Protein AF-A0A7X5VQ53-F1 (afdb_monomer_lite)

pLDDT: mean 95.35, std 4.83, range [64.12, 98.81]

Sequence (160 aa):
MSRVIPLGRERFADVVEVLSDAFRDYPVMRYILADAGDDYETRLAALVGYFTESRFARRYPVLGIEGQGRLVAAANINPPRSVPAPPELKTCYETFGETIGPQAITRFRAFADACEPLEPDEPHYYLGMIGVARGAQGKGHARVLLDALHEMSDRDEEST

Structure (mmCIF, N/CA/C/O backbone):
data_AF-A0A7X5VQ53-F1
#
_entry.id   AF-A0A7X5VQ53-F1
#
loop_
_atom_site.group_PDB
_atom_site.id
_atom_site.type_symbol
_atom_site.label_atom_id
_atom_site.label_alt_id
_atom_site.label_comp_id
_atom_site.label_asym_id
_atom_site.label_entity_id
_atom_site.label_seq_id
_atom_site.pdbx_PDB_ins_code
_atom_site.Cartn_x
_atom_site.Cartn_y
_atom_site.Cartn_z
_atom_site.occupancy
_atom_site.B_iso_or_equiv
_atom_site.auth_seq_id
_atom_site.auth_comp_id
_atom_site.auth_asym_id
_atom_site.auth_atom_id
_atom_site.pdbx_PDB_model_num
ATOM 1 N N . MET A 1 1 ? -23.542 -9.964 -5.290 1.00 64.12 1 MET A N 1
ATOM 2 C CA . MET A 1 1 ? -22.152 -10.461 -5.218 1.00 64.12 1 MET A CA 1
ATOM 3 C C . MET A 1 1 ? -21.217 -9.279 -5.367 1.00 64.12 1 MET A C 1
ATOM 5 O O . MET A 1 1 ? -21.498 -8.415 -6.188 1.00 64.12 1 MET A O 1
ATOM 9 N N . SER A 1 2 ? -20.167 -9.214 -4.552 1.00 81.88 2 SER A N 1
ATOM 10 C CA . SER A 1 2 ? -19.115 -8.201 -4.679 1.00 81.88 2 SER A CA 1
ATOM 11 C C . SER A 1 2 ? -18.342 -8.444 -5.973 1.00 81.88 2 SER A C 1
ATOM 13 O O . SER A 1 2 ? -17.935 -9.576 -6.216 1.00 81.88 2 SER A O 1
ATOM 15 N N . ARG A 1 3 ? -18.170 -7.419 -6.808 1.00 90.38 3 ARG A N 1
ATOM 16 C CA . ARG A 1 3 ? -17.435 -7.516 -8.077 1.00 90.38 3 ARG A CA 1
ATOM 17 C C . ARG A 1 3 ? -16.055 -6.888 -7.914 1.00 90.38 3 ARG A C 1
ATOM 19 O O . ARG A 1 3 ? -15.967 -5.770 -7.413 1.00 90.38 3 ARG A O 1
ATOM 26 N N . VAL A 1 4 ? -15.017 -7.594 -8.362 1.00 97.19 4 VAL A N 1
ATOM 27 C CA . VAL A 1 4 ? -13.662 -7.040 -8.470 1.00 97.19 4 VAL A CA 1
ATOM 28 C C . VAL A 1 4 ? -13.574 -6.164 -9.712 1.00 97.19 4 VAL A C 1
ATOM 30 O O . VAL A 1 4 ? -14.056 -6.542 -10.784 1.00 97.19 4 VAL A O 1
ATOM 33 N N . ILE A 1 5 ? -12.965 -4.995 -9.559 1.00 97.56 5 ILE A N 1
ATOM 34 C CA . ILE A 1 5 ? -12.677 -4.069 -10.650 1.00 97.56 5 ILE A CA 1
ATOM 35 C C . ILE A 1 5 ? -11.182 -3.726 -10.659 1.00 97.56 5 ILE A C 1
ATOM 37 O O . ILE A 1 5 ? -10.608 -3.520 -9.587 1.00 97.56 5 ILE A O 1
ATOM 41 N N . PRO A 1 6 ? -10.531 -3.660 -11.834 1.00 97.81 6 PRO A N 1
ATOM 42 C CA . PRO A 1 6 ? -9.231 -3.016 -11.937 1.00 97.81 6 PRO A CA 1
ATOM 43 C C . PRO A 1 6 ? -9.405 -1.511 -11.706 1.00 97.81 6 PRO A C 1
ATOM 45 O O . PRO A 1 6 ? -10.384 -0.916 -12.161 1.00 97.81 6 PRO A O 1
ATOM 48 N N . LEU A 1 7 ? -8.464 -0.902 -10.994 1.00 98.38 7 LEU A N 1
ATOM 49 C CA . LEU A 1 7 ? -8.461 0.526 -10.697 1.00 98.38 7 LEU A CA 1
ATOM 50 C C . LEU A 1 7 ? -7.351 1.218 -11.490 1.00 98.38 7 LEU A C 1
ATOM 52 O O . LEU A 1 7 ? -6.232 0.711 -11.570 1.00 98.38 7 LEU A O 1
ATOM 56 N N . GLY A 1 8 ? -7.661 2.379 -12.065 1.00 97.25 8 GLY A N 1
ATOM 57 C CA . GLY A 1 8 ? -6.671 3.286 -12.632 1.00 97.25 8 GLY A CA 1
ATOM 58 C C . GLY A 1 8 ? -6.235 4.359 -11.634 1.00 97.25 8 GLY A C 1
ATOM 59 O O . GLY A 1 8 ? -6.758 4.469 -10.520 1.00 97.25 8 GLY A O 1
ATOM 60 N N . ARG A 1 9 ? -5.262 5.181 -12.045 1.00 96.88 9 ARG A N 1
ATOM 61 C CA . ARG A 1 9 ? -4.674 6.242 -11.206 1.00 96.88 9 ARG A CA 1
ATOM 62 C C . ARG A 1 9 ? -5.701 7.293 -10.771 1.00 96.88 9 ARG A C 1
ATOM 64 O O . ARG A 1 9 ? -5.539 7.904 -9.721 1.00 96.88 9 ARG A O 1
ATOM 71 N N . GLU A 1 10 ? -6.784 7.477 -11.522 1.00 97.69 10 GLU A N 1
ATOM 72 C CA . GLU A 1 10 ? -7.913 8.341 -11.156 1.00 97.69 10 GLU A CA 1
ATOM 73 C C . GLU A 1 10 ? -8.597 7.930 -9.842 1.00 97.69 10 GLU A C 1
ATOM 75 O O . GLU A 1 10 ? -9.252 8.751 -9.208 1.00 97.69 10 GLU A O 1
ATOM 80 N N . ARG A 1 11 ? -8.412 6.677 -9.406 1.00 98.06 11 ARG A N 1
ATOM 81 C CA . ARG A 1 11 ? -8.940 6.135 -8.146 1.00 98.06 11 ARG A CA 1
ATOM 82 C C . ARG A 1 11 ? -7.943 6.213 -6.988 1.00 98.06 11 ARG A C 1
ATOM 84 O O . ARG A 1 11 ? -8.192 5.629 -5.938 1.00 98.06 11 ARG A O 1
ATOM 91 N N . PHE A 1 12 ? -6.822 6.922 -7.153 1.00 98.38 12 PHE A N 1
ATOM 92 C CA . PHE A 1 12 ? -5.753 7.008 -6.153 1.00 98.38 12 PHE A CA 1
ATOM 93 C C . PHE A 1 12 ? -6.252 7.404 -4.760 1.00 98.38 12 PHE A C 1
ATOM 95 O O . PHE A 1 12 ? -5.946 6.713 -3.790 1.00 98.38 12 PHE A O 1
ATOM 102 N N . ALA A 1 13 ? -7.048 8.473 -4.661 1.00 98.50 13 ALA A N 1
ATOM 103 C CA . ALA A 1 13 ? -7.548 8.958 -3.376 1.00 98.50 13 ALA A CA 1
ATOM 104 C C . ALA A 1 13 ? -8.401 7.898 -2.657 1.00 98.50 13 ALA A C 1
ATOM 106 O O . ALA A 1 13 ? -8.166 7.623 -1.482 1.00 98.50 13 ALA A O 1
ATOM 107 N N . ASP A 1 14 ? -9.307 7.238 -3.383 1.00 98.38 14 ASP A N 1
ATOM 108 C CA . ASP A 1 14 ? -10.171 6.188 -2.835 1.00 98.38 14 ASP A CA 1
ATOM 109 C C . ASP A 1 14 ? -9.358 4.992 -2.315 1.00 98.38 14 ASP A C 1
ATOM 111 O O . ASP A 1 14 ? -9.660 4.431 -1.261 1.00 98.38 14 ASP A O 1
ATOM 115 N N . VAL A 1 15 ? -8.315 4.586 -3.052 1.00 98.75 15 VAL A N 1
ATOM 116 C CA . VAL A 1 15 ? -7.433 3.478 -2.650 1.00 98.75 15 VAL A CA 1
ATOM 117 C C . VAL A 1 15 ? -6.674 3.835 -1.378 1.00 98.75 15 VAL A C 1
ATOM 119 O O . VAL A 1 15 ? -6.629 3.025 -0.450 1.00 98.75 15 VAL A O 1
ATOM 122 N N . VAL A 1 16 ? -6.112 5.046 -1.311 1.00 98.69 16 VAL A N 1
ATOM 123 C CA . VAL A 1 16 ? -5.388 5.521 -0.127 1.00 98.69 16 VAL A CA 1
ATOM 124 C C . VAL A 1 16 ? -6.311 5.601 1.081 1.00 98.69 16 VAL A C 1
ATOM 126 O O . VAL A 1 16 ? -5.914 5.152 2.154 1.00 98.69 16 VAL A O 1
ATOM 129 N N . GLU A 1 17 ? -7.538 6.096 0.923 1.00 98.50 17 GLU A N 1
ATOM 130 C CA . GLU A 1 17 ? -8.529 6.153 2.002 1.00 98.50 17 GLU A CA 1
ATOM 131 C C . GLU A 1 17 ? -8.839 4.754 2.554 1.00 98.50 17 GLU A C 1
ATOM 133 O O . GLU A 1 17 ? -8.689 4.505 3.753 1.00 98.50 17 GLU A O 1
ATOM 138 N N . VAL A 1 18 ? -9.211 3.813 1.678 1.00 98.62 18 VAL A N 1
ATOM 139 C CA . VAL A 1 18 ? -9.588 2.448 2.077 1.00 98.62 18 VAL A CA 1
ATOM 140 C C . VAL A 1 18 ? -8.425 1.713 2.735 1.00 98.62 18 VAL A C 1
ATOM 142 O O . VAL A 1 18 ? -8.608 1.070 3.772 1.00 98.62 18 VAL A O 1
ATOM 145 N N . LEU A 1 19 ? -7.233 1.783 2.140 1.00 98.81 19 LEU A N 1
ATOM 146 C CA . LEU A 1 19 ? -6.060 1.104 2.678 1.00 98.81 19 LEU A CA 1
ATOM 147 C C . LEU A 1 19 ? -5.570 1.764 3.970 1.00 98.81 19 LEU A C 1
ATOM 149 O O . LEU A 1 19 ? -5.171 1.042 4.877 1.00 98.81 19 LEU A O 1
ATOM 153 N N . SER A 1 20 ? -5.659 3.087 4.117 1.00 98.56 20 SER A N 1
ATOM 154 C CA . SER A 1 20 ? -5.298 3.752 5.377 1.00 98.56 20 SER A CA 1
ATOM 155 C C . SER A 1 20 ? -6.245 3.357 6.511 1.00 98.56 20 SER A C 1
ATOM 157 O O . SER A 1 20 ? -5.773 3.002 7.588 1.00 98.56 20 SER A O 1
ATOM 159 N N . ASP A 1 21 ? -7.564 3.311 6.278 1.00 98.44 21 ASP A N 1
ATOM 160 C CA . ASP A 1 21 ? -8.519 2.845 7.299 1.00 98.44 21 ASP A CA 1
ATOM 161 C C . ASP A 1 21 ? -8.295 1.367 7.664 1.00 98.44 21 ASP A C 1
ATOM 163 O O . ASP A 1 21 ? -8.331 1.000 8.840 1.00 98.44 21 ASP A O 1
ATOM 167 N N . ALA A 1 22 ? -7.995 0.517 6.676 1.00 98.38 22 ALA A N 1
ATOM 168 C CA . ALA A 1 22 ? -7.725 -0.902 6.902 1.00 98.38 22 ALA A CA 1
ATOM 169 C C . ALA A 1 22 ? -6.404 -1.160 7.654 1.00 98.38 22 ALA A C 1
ATOM 171 O O . ALA A 1 22 ? -6.340 -2.070 8.480 1.00 98.38 22 ALA A O 1
ATOM 172 N N . PHE A 1 23 ? -5.358 -0.374 7.380 1.00 98.31 23 PHE A N 1
ATOM 173 C CA . PHE A 1 23 ? -4.015 -0.550 7.950 1.00 98.31 23 PHE A CA 1
ATOM 174 C C . PHE A 1 23 ? -3.745 0.305 9.191 1.00 98.31 23 PHE A C 1
ATOM 176 O O . PHE A 1 23 ? -2.658 0.212 9.764 1.00 98.31 23 PHE A O 1
ATOM 183 N N . ARG A 1 24 ? -4.720 1.098 9.642 1.00 97.56 24 ARG A N 1
ATOM 184 C CA . ARG A 1 24 ? -4.583 2.027 10.770 1.00 97.56 24 ARG A CA 1
ATOM 185 C C . ARG A 1 24 ? -4.020 1.414 12.047 1.00 97.56 24 ARG A C 1
ATOM 187 O O . ARG A 1 24 ? -3.238 2.052 12.742 1.00 97.56 24 ARG A O 1
ATOM 194 N N . ASP A 1 25 ? -4.398 0.177 12.342 1.00 96.75 25 ASP A N 1
ATOM 195 C CA . ASP A 1 25 ? -3.934 -0.543 13.532 1.00 96.75 25 ASP A CA 1
ATOM 196 C C . ASP A 1 25 ? -2.953 -1.676 13.180 1.00 96.75 25 ASP A C 1
ATOM 198 O O . ASP A 1 25 ? -2.594 -2.480 14.040 1.00 96.75 25 ASP A O 1
ATOM 202 N N . TYR A 1 26 ? -2.497 -1.757 11.921 1.00 97.50 26 TYR A N 1
ATOM 203 C CA . TYR A 1 26 ? -1.585 -2.811 11.480 1.00 97.50 26 TYR A CA 1
ATOM 204 C C . TYR A 1 26 ? -0.227 -2.668 12.187 1.00 97.50 26 TYR A C 1
ATOM 206 O O . TYR A 1 26 ? 0.400 -1.606 12.079 1.00 97.50 26 TYR A O 1
ATOM 214 N N . PRO A 1 27 ? 0.277 -3.712 12.879 1.00 97.62 27 PRO A N 1
ATOM 215 C CA . PRO A 1 27 ? 1.466 -3.598 13.724 1.00 97.62 27 PRO A CA 1
ATOM 216 C C . PRO A 1 27 ? 2.702 -3.038 13.017 1.00 97.62 27 PRO A C 1
ATOM 218 O O . PRO A 1 27 ? 3.422 -2.237 13.607 1.00 97.62 27 PRO A O 1
ATOM 221 N N . VAL A 1 28 ? 2.923 -3.385 11.744 1.00 97.19 28 VAL A N 1
ATOM 222 C CA . VAL A 1 28 ? 4.060 -2.857 10.971 1.00 97.19 28 VAL A CA 1
ATOM 223 C C . VAL A 1 28 ? 3.923 -1.349 10.743 1.00 97.19 28 VAL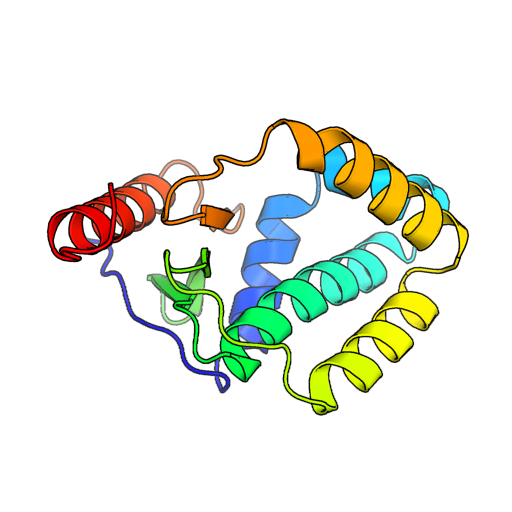 A C 1
ATOM 225 O O . VAL A 1 28 ? 4.896 -0.622 10.924 1.00 97.19 28 VAL A O 1
ATOM 228 N N . MET A 1 29 ? 2.721 -0.840 10.440 1.00 97.81 29 MET A N 1
ATOM 229 C CA . MET A 1 29 ? 2.512 0.608 10.289 1.00 97.81 29 MET A CA 1
ATOM 230 C C . MET A 1 29 ? 2.672 1.338 11.622 1.00 97.81 29 MET A C 1
ATOM 232 O O . MET A 1 29 ? 3.262 2.415 11.667 1.00 97.81 29 MET A O 1
ATOM 236 N N . ARG A 1 30 ? 2.183 0.746 12.720 1.00 98.00 30 ARG A N 1
ATOM 237 C CA . ARG A 1 30 ? 2.370 1.281 14.080 1.00 98.00 30 ARG A CA 1
ATOM 238 C C . ARG A 1 30 ? 3.842 1.312 14.490 1.00 98.00 30 ARG A C 1
ATOM 240 O O . ARG A 1 30 ? 4.255 2.249 15.162 1.00 98.00 30 ARG A O 1
ATOM 247 N N . TYR A 1 31 ? 4.626 0.322 14.068 1.00 98.12 31 TYR A N 1
ATOM 248 C CA . TYR A 1 31 ? 6.068 0.283 14.288 1.00 98.12 31 TYR A CA 1
ATOM 249 C C . TYR A 1 31 ? 6.802 1.353 13.472 1.00 98.12 31 TYR A C 1
ATOM 251 O O . TYR A 1 31 ? 7.563 2.135 14.040 1.00 98.12 31 TYR A O 1
ATOM 259 N N . ILE A 1 32 ? 6.563 1.420 12.157 1.00 98.25 32 ILE A N 1
ATOM 260 C CA . ILE A 1 32 ? 7.249 2.366 11.264 1.00 98.25 32 ILE A CA 1
ATOM 261 C C . ILE A 1 32 ? 6.979 3.808 11.705 1.00 98.25 32 ILE A C 1
ATOM 263 O O . ILE A 1 32 ? 7.914 4.595 11.848 1.00 98.25 32 ILE A O 1
ATOM 267 N N . LEU A 1 33 ? 5.716 4.130 11.988 1.00 98.25 33 LEU A N 1
ATOM 268 C CA . LEU A 1 33 ? 5.241 5.478 12.309 1.00 98.25 33 LEU A CA 1
ATOM 269 C C . LEU A 1 33 ? 5.106 5.722 13.822 1.00 98.25 33 LEU A C 1
ATOM 271 O O . LEU A 1 33 ? 4.270 6.517 14.252 1.00 98.25 33 LEU A O 1
ATOM 275 N N . ALA A 1 34 ? 5.898 5.030 14.645 1.00 97.38 34 ALA A N 1
ATOM 276 C CA . ALA A 1 34 ? 5.788 5.093 16.105 1.00 97.38 34 ALA A CA 1
ATOM 277 C C . ALA A 1 34 ? 5.954 6.514 16.684 1.00 97.38 34 ALA A C 1
ATOM 279 O O . ALA A 1 34 ? 5.387 6.821 17.730 1.00 97.38 34 ALA A O 1
ATOM 280 N N . ASP A 1 35 ? 6.709 7.385 16.008 1.00 95.25 35 ASP A N 1
ATOM 281 C CA . ASP A 1 35 ? 6.961 8.779 16.394 1.00 95.25 35 ASP A CA 1
ATOM 282 C C . ASP A 1 35 ? 5.985 9.788 15.765 1.00 95.25 35 ASP A C 1
ATOM 284 O O . ASP A 1 35 ? 6.173 10.993 15.910 1.00 95.25 35 ASP A O 1
ATOM 288 N N . ALA A 1 36 ? 4.945 9.325 15.065 1.00 96.25 36 ALA A N 1
ATOM 289 C CA . ALA A 1 36 ? 4.041 10.216 14.344 1.00 96.25 36 ALA A CA 1
ATOM 290 C C . ALA A 1 36 ? 3.124 11.053 15.253 1.00 96.25 36 ALA A C 1
ATOM 292 O O . ALA A 1 36 ? 2.675 12.112 14.829 1.00 96.25 36 ALA A O 1
ATOM 293 N N . GLY A 1 37 ? 2.840 10.603 16.481 1.00 95.50 37 GLY A N 1
ATOM 294 C CA . GLY A 1 37 ? 1.943 11.313 17.400 1.00 95.50 37 GLY A CA 1
ATOM 295 C C . GLY A 1 37 ? 0.586 11.625 16.757 1.00 95.50 37 GLY A C 1
ATOM 296 O O . GLY A 1 37 ? -0.040 10.740 16.168 1.00 95.50 37 GLY A O 1
ATOM 297 N N . ASP A 1 38 ? 0.166 12.887 16.836 1.00 96.94 38 ASP A N 1
ATOM 298 C CA . ASP A 1 38 ? -1.096 13.370 16.259 1.00 96.94 38 ASP A CA 1
ATOM 299 C C . ASP A 1 38 ? -1.105 13.347 14.715 1.00 96.94 38 ASP A C 1
ATOM 301 O O . ASP A 1 38 ? -2.174 13.277 14.109 1.00 96.94 38 ASP A O 1
ATOM 305 N N . ASP A 1 39 ? 0.066 13.302 14.063 1.00 97.31 39 ASP A N 1
ATOM 306 C CA . ASP A 1 39 ? 0.195 13.230 12.599 1.00 97.31 39 ASP A CA 1
ATOM 307 C C . ASP A 1 39 ? 0.051 11.800 12.044 1.00 97.31 39 ASP A C 1
ATOM 309 O O . ASP A 1 39 ? 0.241 11.585 10.843 1.00 97.31 39 ASP A O 1
ATOM 313 N N . TYR A 1 40 ? -0.242 10.799 12.887 1.00 98.25 40 TYR A N 1
ATOM 314 C CA . TYR A 1 40 ? -0.229 9.382 12.495 1.00 98.25 40 TYR A CA 1
ATOM 315 C C . TYR A 1 40 ? -1.048 9.094 11.233 1.00 98.25 40 TYR A C 1
ATOM 317 O O . TYR A 1 40 ? -0.543 8.451 10.316 1.00 98.25 40 TYR A O 1
ATOM 325 N N . GLU A 1 41 ? -2.276 9.607 11.151 1.00 97.69 41 GLU A N 1
ATOM 326 C CA . GLU A 1 41 ? -3.153 9.379 9.995 1.00 97.69 41 GLU A CA 1
ATOM 327 C C . GLU A 1 41 ? -2.588 10.010 8.715 1.00 97.69 41 GLU A C 1
ATOM 329 O O . GLU A 1 41 ? -2.588 9.378 7.660 1.00 97.69 41 GLU A O 1
ATOM 334 N N . THR A 1 42 ? -2.042 11.225 8.809 1.00 97.62 42 THR A N 1
ATOM 335 C CA . THR A 1 42 ? -1.412 11.925 7.680 1.00 97.62 42 THR A CA 1
ATOM 336 C C . THR A 1 42 ? -0.186 11.165 7.180 1.00 97.62 42 THR A C 1
ATOM 338 O O . THR A 1 42 ? -0.030 10.948 5.977 1.00 97.62 42 THR A O 1
ATOM 341 N N . ARG A 1 43 ? 0.679 10.707 8.094 1.00 98.38 43 ARG A N 1
ATOM 342 C CA . ARG A 1 43 ? 1.884 9.946 7.731 1.00 98.38 43 ARG A CA 1
ATOM 343 C C . ARG A 1 43 ? 1.549 8.547 7.213 1.00 98.38 43 ARG A C 1
ATOM 345 O O . ARG A 1 43 ? 2.222 8.064 6.304 1.00 98.38 43 ARG A O 1
ATOM 352 N N . LEU A 1 44 ? 0.494 7.918 7.732 1.00 98.56 44 LEU A N 1
ATOM 353 C CA . LEU A 1 44 ? -0.020 6.653 7.211 1.00 98.56 44 LEU A CA 1
ATOM 354 C C . LEU A 1 44 ? -0.538 6.820 5.782 1.00 98.56 44 LEU A C 1
ATOM 356 O O . LEU A 1 44 ? -0.144 6.048 4.910 1.00 98.56 44 LEU A O 1
ATOM 360 N N . ALA A 1 45 ? -1.344 7.850 5.522 1.00 98.25 45 ALA A N 1
ATOM 361 C CA . ALA A 1 45 ? -1.836 8.147 4.181 1.00 98.25 45 ALA A CA 1
ATOM 362 C C . ALA A 1 45 ? -0.687 8.427 3.198 1.00 98.25 45 ALA A C 1
ATOM 364 O O . ALA A 1 45 ? -0.735 7.963 2.061 1.00 98.25 45 ALA A O 1
ATOM 365 N N . ALA A 1 46 ? 0.379 9.109 3.632 1.00 98.06 46 ALA A N 1
ATOM 366 C CA . ALA A 1 46 ? 1.575 9.321 2.815 1.00 98.06 46 ALA A CA 1
ATOM 367 C C . ALA A 1 46 ? 2.306 8.006 2.485 1.00 98.06 46 ALA A C 1
ATOM 369 O O . ALA A 1 46 ? 2.699 7.785 1.339 1.00 98.06 46 ALA A O 1
ATOM 370 N N . LEU A 1 47 ? 2.448 7.107 3.464 1.00 97.94 47 LEU A N 1
ATOM 371 C CA . LEU A 1 47 ? 3.065 5.791 3.285 1.00 97.94 47 LEU A CA 1
ATOM 372 C C . LEU A 1 47 ? 2.243 4.898 2.342 1.00 97.94 47 LEU A C 1
ATOM 374 O O . LEU A 1 47 ? 2.780 4.332 1.388 1.00 97.94 47 LEU A O 1
ATOM 378 N N . VAL A 1 48 ? 0.930 4.806 2.564 1.00 98.38 48 VAL A N 1
ATOM 379 C CA . VAL A 1 48 ? -0.006 4.080 1.689 1.00 98.38 48 VAL A CA 1
ATOM 380 C C . VAL A 1 48 ? -0.021 4.694 0.285 1.00 98.38 48 VAL A C 1
ATOM 382 O O . VAL A 1 48 ? -0.016 3.971 -0.718 1.00 98.38 48 VAL A O 1
ATOM 385 N N . GLY A 1 49 ? -0.001 6.025 0.208 1.00 98.00 49 GLY A N 1
ATOM 386 C CA . GLY A 1 49 ? 0.064 6.797 -1.027 1.00 98.00 49 GLY A CA 1
ATOM 387 C C . GLY A 1 49 ? 1.302 6.467 -1.847 1.00 98.00 49 GLY A C 1
ATOM 388 O O . GLY A 1 49 ? 1.171 6.141 -3.024 1.00 98.00 49 GLY A O 1
ATOM 389 N N . TYR A 1 50 ? 2.484 6.440 -1.228 1.00 97.62 50 TYR A N 1
ATOM 390 C CA . TYR A 1 50 ? 3.720 6.044 -1.905 1.00 97.62 50 TYR A CA 1
ATOM 391 C C . TYR A 1 50 ? 3.625 4.630 -2.496 1.00 97.62 50 TYR A C 1
ATOM 393 O O . TYR A 1 50 ? 3.932 4.424 -3.673 1.00 97.62 50 TYR A O 1
ATOM 401 N N . PHE A 1 51 ? 3.143 3.651 -1.723 1.00 97.19 51 PHE A N 1
ATOM 402 C CA . PHE A 1 51 ? 2.995 2.286 -2.229 1.00 97.19 51 PHE A CA 1
ATOM 403 C C . PHE A 1 51 ? 2.005 2.173 -3.382 1.00 97.19 51 PHE A C 1
ATOM 405 O O . PHE A 1 51 ? 2.250 1.386 -4.296 1.00 97.19 51 PHE A O 1
ATOM 412 N N . THR A 1 52 ? 0.920 2.940 -3.339 1.00 98.19 52 THR A N 1
ATOM 413 C CA . THR A 1 52 ? -0.130 2.938 -4.361 1.00 98.19 52 THR A CA 1
ATOM 414 C C . THR A 1 52 ? 0.347 3.631 -5.641 1.00 98.19 52 THR A C 1
ATOM 416 O O . THR A 1 52 ? 0.247 3.063 -6.728 1.00 98.19 52 THR A O 1
ATOM 419 N N . GLU A 1 53 ? 0.964 4.809 -5.524 1.00 97.19 53 GLU A N 1
ATOM 420 C CA . GLU A 1 53 ? 1.548 5.543 -6.654 1.00 97.19 53 GLU A CA 1
ATOM 421 C C . GLU A 1 53 ? 2.645 4.718 -7.341 1.00 97.19 53 GLU A C 1
ATOM 423 O O . GLU A 1 53 ? 2.687 4.634 -8.564 1.00 97.19 53 GLU A O 1
ATOM 428 N N . SER A 1 54 ? 3.466 4.008 -6.562 1.00 96.56 54 SER A N 1
ATOM 429 C CA . SER A 1 54 ? 4.480 3.073 -7.064 1.00 96.56 54 SER A CA 1
ATOM 430 C C . SER A 1 54 ? 3.901 2.003 -8.006 1.00 96.56 54 SER A C 1
ATOM 432 O O . SER A 1 54 ? 4.553 1.643 -8.993 1.00 96.56 54 SER A O 1
ATOM 434 N N . ARG A 1 55 ? 2.670 1.523 -7.752 1.00 97.19 55 ARG A N 1
ATOM 435 C CA . ARG A 1 55 ? 1.981 0.559 -8.630 1.00 97.19 55 ARG A CA 1
ATOM 436 C C . ARG A 1 55 ? 1.432 1.255 -9.867 1.00 97.19 55 ARG A C 1
ATOM 438 O O . ARG A 1 55 ? 1.714 0.805 -10.974 1.00 97.19 55 ARG A O 1
ATOM 445 N N . PHE A 1 56 ? 0.729 2.375 -9.711 1.00 96.62 56 PHE A N 1
ATOM 446 C CA . PHE A 1 56 ? 0.180 3.101 -10.860 1.00 96.62 56 PHE A CA 1
ATOM 447 C C . PHE A 1 56 ? 1.258 3.583 -11.834 1.00 96.62 56 PHE A C 1
ATOM 449 O O . PHE A 1 56 ? 1.107 3.400 -13.042 1.00 96.62 56 PHE A O 1
ATOM 456 N N . ALA A 1 57 ? 2.369 4.121 -11.331 1.00 95.50 57 ALA A N 1
ATOM 457 C CA . ALA A 1 57 ? 3.483 4.584 -12.156 1.00 95.50 57 ALA A CA 1
ATOM 458 C C . ALA A 1 57 ? 4.115 3.448 -12.982 1.00 95.50 57 ALA A C 1
ATOM 460 O O . ALA A 1 57 ? 4.522 3.663 -14.122 1.00 95.50 57 ALA A O 1
ATOM 461 N N . ARG A 1 58 ? 4.137 2.219 -12.446 1.00 95.44 58 ARG A N 1
ATOM 462 C CA . ARG A 1 58 ? 4.602 1.015 -13.159 1.00 95.44 58 ARG A CA 1
ATOM 463 C C . ARG A 1 58 ? 3.506 0.280 -13.929 1.00 95.44 58 ARG A C 1
ATOM 465 O O . ARG A 1 58 ? 3.788 -0.739 -14.551 1.00 95.44 58 ARG A O 1
ATOM 472 N N . ARG A 1 59 ? 2.268 0.788 -13.904 1.00 95.00 59 ARG A N 1
ATOM 473 C CA . ARG A 1 59 ? 1.072 0.126 -14.457 1.00 95.00 59 ARG A CA 1
ATOM 474 C C . ARG A 1 59 ? 0.839 -1.270 -13.875 1.00 95.00 59 ARG A C 1
ATOM 476 O O . ARG A 1 59 ? 0.331 -2.158 -14.555 1.00 95.00 59 ARG A O 1
ATOM 483 N N . TYR A 1 60 ? 1.228 -1.462 -12.622 1.00 97.19 60 TYR A N 1
ATOM 484 C CA . TYR A 1 60 ? 0.955 -2.692 -11.903 1.00 97.19 60 TYR A CA 1
ATOM 485 C C . TYR A 1 60 ? -0.514 -2.773 -11.487 1.00 97.19 60 TYR A C 1
ATOM 487 O O . TYR A 1 60 ? -1.166 -1.733 -11.332 1.00 97.19 60 TYR A O 1
ATOM 495 N N . PRO A 1 61 ? -1.042 -3.990 -11.279 1.00 97.62 61 PRO A N 1
ATOM 496 C CA . PRO A 1 61 ? -2.432 -4.165 -10.908 1.00 97.62 61 PRO A CA 1
ATOM 497 C C . PRO A 1 61 ? -2.742 -3.538 -9.546 1.00 97.62 61 PRO A C 1
ATOM 499 O O . PRO A 1 61 ? -2.094 -3.813 -8.532 1.00 97.62 61 PRO A O 1
ATOM 502 N N . VAL A 1 62 ? -3.799 -2.734 -9.534 1.00 98.69 62 VAL A N 1
ATOM 503 C CA . VAL A 1 62 ? -4.501 -2.321 -8.323 1.00 98.69 62 VAL A CA 1
ATOM 504 C C . VAL A 1 62 ? -5.943 -2.776 -8.483 1.00 98.69 62 VAL A C 1
ATOM 506 O O . VAL A 1 62 ? -6.611 -2.412 -9.452 1.00 98.69 62 VAL A O 1
ATOM 509 N N . LEU A 1 63 ? -6.413 -3.623 -7.573 1.00 98.69 63 LEU A N 1
ATOM 510 C CA . LEU A 1 63 ? -7.763 -4.182 -7.614 1.00 98.69 63 LEU A CA 1
ATOM 511 C C . LEU A 1 63 ? -8.636 -3.531 -6.550 1.00 98.69 63 LEU A C 1
ATOM 513 O O . LEU A 1 63 ? -8.155 -3.182 -5.476 1.00 98.69 63 LEU A O 1
ATOM 517 N N . GLY A 1 64 ? -9.927 -3.404 -6.838 1.00 98.44 64 GLY A N 1
ATOM 518 C CA . GLY A 1 64 ? -10.907 -2.793 -5.954 1.00 98.44 64 GLY A CA 1
ATOM 519 C C . GLY A 1 64 ? -12.220 -3.556 -5.886 1.00 98.44 64 GLY A C 1
ATOM 520 O O . GLY A 1 64 ? -12.564 -4.318 -6.788 1.00 98.44 64 GLY A O 1
ATOM 521 N N . ILE A 1 65 ? -12.983 -3.312 -4.822 1.00 98.44 65 ILE A N 1
ATOM 522 C CA . ILE A 1 65 ? -14.398 -3.682 -4.722 1.00 98.44 65 ILE A CA 1
ATOM 523 C C . ILE A 1 65 ? -15.190 -2.446 -4.323 1.00 98.44 65 ILE A C 1
ATOM 525 O O . ILE A 1 65 ? -14.850 -1.765 -3.352 1.00 98.44 65 ILE A O 1
ATOM 529 N N . GLU A 1 66 ? -16.288 -2.202 -5.031 1.00 96.62 66 GLU A N 1
ATOM 530 C CA . GLU A 1 66 ? -17.240 -1.145 -4.703 1.00 96.62 66 GLU A CA 1
ATOM 531 C C . GLU A 1 66 ? -18.424 -1.671 -3.887 1.00 96.62 66 GLU A C 1
ATOM 533 O O . GLU A 1 66 ? -18.924 -2.780 -4.093 1.00 96.62 66 GLU A O 1
ATOM 538 N N . GLY A 1 67 ? -18.896 -0.843 -2.959 1.00 92.44 67 GLY A N 1
ATOM 539 C CA . GLY A 1 67 ? -20.081 -1.086 -2.150 1.00 92.44 67 GLY A CA 1
ATOM 540 C C . GLY A 1 67 ? -20.789 0.229 -1.852 1.00 92.44 67 GLY A C 1
ATOM 541 O O . GLY A 1 67 ? -20.166 1.173 -1.382 1.00 92.44 67 GLY A O 1
ATOM 542 N N . GLN A 1 68 ? -22.096 0.296 -2.125 1.00 87.06 68 GLN A N 1
ATOM 543 C CA . GLN A 1 68 ? -22.915 1.499 -1.898 1.00 87.06 68 GLN A CA 1
ATOM 544 C C . GLN A 1 68 ? -22.350 2.771 -2.571 1.00 87.06 68 GLN A C 1
ATOM 546 O O . GLN A 1 68 ? -22.412 3.854 -2.001 1.00 87.06 68 GLN A O 1
ATOM 551 N N . GLY A 1 69 ? -21.792 2.635 -3.780 1.00 89.06 69 GLY A N 1
ATOM 552 C CA . GLY A 1 69 ? -21.296 3.765 -4.577 1.00 89.06 69 GLY A CA 1
ATOM 553 C C . GLY A 1 69 ? -19.909 4.290 -4.192 1.00 89.06 69 GLY A C 1
ATOM 554 O O . GLY A 1 69 ? -19.513 5.337 -4.689 1.00 89.06 69 GLY A O 1
ATOM 555 N N . ARG A 1 70 ? -19.166 3.584 -3.330 1.00 94.81 70 ARG A N 1
ATOM 556 C CA . ARG A 1 70 ? -17.786 3.928 -2.953 1.00 94.81 70 ARG A CA 1
ATOM 557 C C . ARG A 1 70 ? -16.882 2.701 -2.933 1.00 94.81 70 ARG A C 1
ATOM 559 O O . ARG A 1 70 ? -17.371 1.572 -2.843 1.00 94.81 70 ARG A O 1
ATOM 566 N N . LEU A 1 71 ? -15.570 2.919 -2.970 1.00 97.88 71 LEU A N 1
ATOM 567 C CA . LEU A 1 71 ? -14.594 1.852 -2.767 1.00 97.88 71 LEU A CA 1
ATOM 568 C C . LEU A 1 71 ? -14.665 1.357 -1.312 1.00 97.88 71 LEU A C 1
ATOM 570 O O . LEU A 1 71 ? -14.751 2.151 -0.375 1.00 97.88 71 LEU A O 1
ATOM 574 N N . VAL A 1 72 ? -14.676 0.039 -1.116 1.00 98.19 72 VAL A N 1
ATOM 575 C CA . VAL A 1 72 ? -14.751 -0.582 0.222 1.00 98.19 72 VAL A CA 1
ATOM 576 C C . VAL A 1 72 ? -13.628 -1.576 0.493 1.00 98.19 72 VAL A C 1
ATOM 578 O O . VAL A 1 72 ? -13.398 -1.927 1.649 1.00 98.19 72 VAL A O 1
ATOM 581 N N . ALA A 1 73 ? -12.928 -2.030 -0.544 1.00 98.62 73 ALA A N 1
ATOM 582 C CA . ALA A 1 73 ? -11.737 -2.858 -0.429 1.00 98.62 73 ALA A CA 1
ATOM 583 C C . ALA A 1 73 ? -10.786 -2.577 -1.592 1.00 98.62 73 ALA A C 1
ATOM 585 O O . ALA A 1 73 ? -11.249 -2.250 -2.688 1.00 98.62 73 ALA A O 1
ATOM 586 N N . ALA A 1 74 ? -9.486 -2.731 -1.354 1.00 98.81 74 ALA A N 1
ATOM 587 C CA . ALA A 1 74 ? -8.452 -2.542 -2.362 1.00 98.81 74 ALA A CA 1
ATOM 588 C C . ALA A 1 74 ? -7.266 -3.493 -2.149 1.00 98.81 74 ALA A C 1
ATOM 590 O O . ALA A 1 74 ? -7.014 -3.937 -1.024 1.00 98.81 74 ALA A O 1
ATOM 591 N N . ALA A 1 75 ? -6.535 -3.781 -3.225 1.00 98.81 75 ALA A N 1
ATOM 592 C CA . ALA A 1 75 ? -5.293 -4.542 -3.202 1.00 98.81 75 ALA A CA 1
ATOM 593 C C . ALA A 1 75 ? -4.244 -3.945 -4.154 1.00 98.81 75 ALA A C 1
ATOM 595 O O . ALA A 1 75 ? -4.541 -3.710 -5.323 1.00 98.81 75 ALA A O 1
ATOM 596 N N . ASN A 1 76 ? -3.020 -3.750 -3.656 1.00 98.62 76 ASN A N 1
ATOM 597 C CA . ASN A 1 76 ? -1.837 -3.354 -4.423 1.00 98.62 76 ASN A CA 1
ATOM 598 C C . ASN A 1 76 ? -0.992 -4.598 -4.713 1.00 98.62 76 ASN A C 1
ATOM 600 O O . ASN A 1 76 ? -0.525 -5.252 -3.776 1.00 98.62 76 ASN A O 1
ATOM 604 N N . ILE A 1 77 ? -0.772 -4.906 -5.990 1.00 98.25 77 ILE A N 1
ATOM 605 C CA . ILE A 1 77 ? -0.151 -6.159 -6.434 1.00 98.25 77 ILE A CA 1
ATOM 606 C C . ILE A 1 77 ? 1.087 -5.847 -7.277 1.00 98.25 77 ILE A C 1
ATOM 608 O O . ILE A 1 77 ? 1.074 -4.917 -8.081 1.00 98.25 77 ILE A O 1
ATOM 612 N N . ASN A 1 78 ? 2.152 -6.627 -7.107 1.00 96.25 78 ASN A N 1
ATOM 613 C CA . ASN A 1 78 ? 3.286 -6.649 -8.025 1.00 96.25 78 ASN A CA 1
ATOM 614 C C . ASN A 1 78 ? 3.185 -7.911 -8.893 1.00 96.25 78 ASN A C 1
ATOM 616 O O . ASN A 1 78 ? 3.006 -8.992 -8.330 1.00 96.25 78 ASN A O 1
ATOM 620 N N . PRO A 1 79 ? 3.286 -7.795 -10.225 1.00 95.50 79 PRO A N 1
ATOM 621 C CA . PRO A 1 79 ? 3.375 -8.957 -11.100 1.00 95.50 79 PRO A CA 1
ATOM 622 C C . PRO A 1 79 ? 4.781 -9.596 -11.047 1.00 95.50 79 PRO A C 1
ATOM 624 O O . PRO A 1 79 ? 5.725 -8.916 -10.631 1.00 95.50 79 PRO A O 1
ATOM 627 N N . PRO A 1 80 ? 4.946 -10.840 -11.544 1.00 93.31 80 PRO A N 1
ATOM 628 C CA . PRO A 1 80 ? 6.233 -11.548 -11.600 1.00 93.31 80 PRO A CA 1
ATOM 629 C C . PRO A 1 80 ? 7.340 -10.757 -12.304 1.00 93.31 80 PRO A C 1
ATOM 631 O O . PRO A 1 80 ? 8.508 -10.793 -11.919 1.00 93.31 80 PRO A O 1
ATOM 634 N N . ARG A 1 81 ? 6.971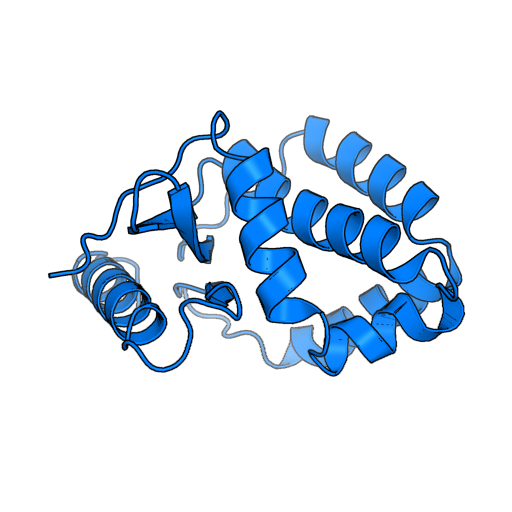 -9.987 -13.333 1.00 87.38 81 ARG A N 1
ATOM 635 C CA . ARG A 1 81 ? 7.897 -9.113 -14.053 1.00 87.38 81 ARG A CA 1
ATOM 636 C C . ARG A 1 81 ? 7.992 -7.741 -13.410 1.00 87.38 81 ARG A C 1
ATOM 638 O O . ARG A 1 81 ? 7.090 -6.912 -13.538 1.00 87.38 81 ARG A O 1
ATOM 645 N N . SER A 1 82 ? 9.148 -7.471 -12.811 1.00 83.56 82 SER A N 1
ATOM 646 C CA . SER A 1 82 ? 9.462 -6.135 -12.323 1.00 83.56 82 SER A CA 1
ATOM 647 C C . SER A 1 82 ? 9.781 -5.177 -13.478 1.00 83.56 82 SER A C 1
ATOM 649 O O . SER A 1 82 ? 10.641 -5.434 -14.319 1.00 83.56 82 SER A O 1
ATOM 651 N N . VAL A 1 83 ? 9.094 -4.041 -13.507 1.00 88.44 83 VAL A N 1
ATOM 652 C CA . VAL A 1 83 ? 9.385 -2.881 -14.345 1.00 88.44 83 VAL A CA 1
ATOM 653 C C . VAL A 1 83 ? 10.254 -1.908 -13.537 1.00 88.44 83 VAL A C 1
ATOM 655 O O . VAL A 1 83 ? 9.918 -1.593 -12.385 1.00 88.44 83 VAL A O 1
ATOM 658 N N . PRO A 1 84 ? 11.353 -1.384 -14.115 1.00 89.50 84 PRO A N 1
ATOM 659 C CA . PRO A 1 84 ? 12.171 -0.369 -13.462 1.00 89.50 84 PRO A CA 1
ATOM 660 C C . PRO A 1 84 ? 11.338 0.816 -12.964 1.00 89.50 84 PRO A C 1
ATOM 662 O O . PRO A 1 84 ? 10.364 1.223 -13.597 1.00 89.50 84 PRO A O 1
ATOM 665 N N . ALA A 1 85 ? 11.725 1.380 -11.818 1.00 88.50 85 ALA A N 1
ATOM 666 C CA . ALA A 1 85 ? 11.077 2.575 -11.289 1.00 88.50 85 ALA A CA 1
ATOM 667 C C . ALA A 1 85 ? 11.207 3.730 -12.300 1.00 88.50 85 ALA A C 1
ATOM 669 O O . ALA A 1 85 ? 12.338 4.077 -12.652 1.00 88.50 85 ALA A O 1
ATOM 670 N N . PRO A 1 86 ? 10.103 4.342 -12.764 1.00 92.06 86 PRO A N 1
ATOM 671 C CA . PRO A 1 86 ? 10.207 5.528 -13.597 1.00 92.06 86 PRO A CA 1
ATOM 672 C C . PRO A 1 86 ? 10.727 6.721 -12.762 1.00 92.06 86 PRO A C 1
ATOM 674 O O . PRO A 1 86 ? 10.558 6.725 -11.535 1.00 92.06 86 PRO A O 1
ATOM 677 N N . PRO A 1 87 ? 11.387 7.720 -13.381 1.00 90.44 87 PRO A N 1
ATOM 678 C CA . PRO A 1 87 ? 12.065 8.802 -12.660 1.00 90.44 87 PRO A CA 1
ATOM 679 C C . PRO A 1 87 ? 11.174 9.574 -11.682 1.00 90.44 87 PRO A C 1
ATOM 681 O O . PRO A 1 87 ? 11.651 10.009 -10.635 1.00 90.44 87 PRO A O 1
ATOM 684 N N . GLU A 1 88 ? 9.881 9.709 -11.978 1.00 88.81 88 GLU A N 1
ATOM 685 C CA . GLU A 1 88 ? 8.919 10.443 -11.151 1.00 88.81 88 GLU A CA 1
ATOM 686 C C . GLU A 1 88 ? 8.761 9.814 -9.759 1.00 88.81 88 GLU A C 1
ATOM 688 O O . GLU A 1 88 ? 8.525 10.522 -8.779 1.00 88.81 88 GLU A O 1
ATOM 693 N N . LEU A 1 89 ? 8.970 8.496 -9.632 1.00 92.00 89 LEU A N 1
ATOM 694 C CA . LEU A 1 89 ? 8.912 7.828 -8.333 1.00 92.00 89 LEU A CA 1
ATOM 695 C C . LEU A 1 89 ? 10.055 8.213 -7.404 1.00 92.00 89 LEU A C 1
ATOM 697 O O . LEU A 1 89 ? 9.897 8.093 -6.190 1.00 92.00 89 LEU A O 1
ATOM 701 N N . LYS A 1 90 ? 11.181 8.695 -7.939 1.00 92.00 90 LYS A N 1
ATOM 702 C CA . LYS A 1 90 ? 12.255 9.231 -7.102 1.00 92.00 90 LYS A CA 1
ATOM 703 C C . LYS A 1 90 ? 11.760 10.456 -6.335 1.00 92.00 90 LYS A C 1
ATOM 705 O O . LYS A 1 90 ? 11.908 10.507 -5.119 1.00 92.00 90 LYS A O 1
ATOM 710 N N . THR A 1 91 ? 11.102 11.386 -7.027 1.00 91.31 91 THR A N 1
ATOM 711 C CA . THR A 1 91 ? 10.495 12.565 -6.399 1.00 91.31 91 THR A CA 1
ATOM 712 C C . THR A 1 91 ? 9.393 12.160 -5.422 1.00 91.31 91 THR A C 1
ATOM 714 O O . THR A 1 91 ? 9.358 12.666 -4.305 1.00 91.31 91 THR A O 1
ATOM 717 N N . CYS A 1 92 ? 8.545 11.184 -5.776 1.00 91.50 92 CYS A N 1
ATOM 718 C CA . CYS A 1 92 ? 7.546 10.660 -4.839 1.00 91.50 92 CYS A CA 1
ATOM 719 C C . CYS A 1 92 ? 8.181 10.072 -3.570 1.00 91.50 92 CYS A C 1
ATOM 721 O O . CYS A 1 92 ? 7.652 10.293 -2.485 1.00 91.50 92 CYS A O 1
ATOM 723 N N . TYR A 1 93 ? 9.296 9.344 -3.690 1.00 93.25 93 TYR A N 1
ATOM 724 C CA . TYR A 1 93 ? 10.022 8.778 -2.550 1.00 93.25 93 TYR A CA 1
ATOM 725 C C . TYR A 1 93 ? 10.629 9.868 -1.654 1.00 93.25 93 TYR A C 1
ATOM 727 O O . TYR A 1 93 ? 10.556 9.763 -0.431 1.00 93.25 93 TYR A O 1
ATOM 735 N N . GLU A 1 94 ? 11.190 10.925 -2.244 1.00 94.06 94 GLU A N 1
ATOM 736 C CA . GLU A 1 94 ? 11.727 12.079 -1.510 1.00 94.06 94 GLU A CA 1
ATOM 737 C C . GLU A 1 94 ? 10.618 12.794 -0.718 1.00 94.06 94 GLU A C 1
ATOM 739 O O . GLU A 1 94 ? 10.726 12.916 0.502 1.00 94.06 94 GLU A O 1
ATOM 744 N N . THR A 1 95 ? 9.499 13.150 -1.364 1.00 92.88 95 THR A N 1
ATOM 745 C CA . THR A 1 95 ? 8.345 13.788 -0.697 1.00 92.88 95 THR A CA 1
ATOM 746 C C . THR A 1 95 ? 7.727 12.895 0.384 1.00 92.88 95 THR A C 1
ATOM 748 O O . THR A 1 95 ? 7.359 13.366 1.463 1.00 92.88 95 THR A O 1
ATOM 751 N N . PHE A 1 96 ? 7.630 11.588 0.125 1.00 93.94 96 PHE A N 1
ATOM 752 C CA . PHE A 1 96 ? 7.212 10.595 1.115 1.00 93.94 96 PHE A CA 1
ATOM 753 C C . PHE A 1 96 ? 8.126 10.620 2.345 1.00 93.94 96 PHE A C 1
ATOM 755 O O . PHE A 1 96 ? 7.630 10.710 3.468 1.00 93.94 96 PHE A O 1
ATOM 762 N N . GLY A 1 97 ? 9.446 10.585 2.140 1.00 95.75 97 GLY A N 1
ATOM 763 C CA . GLY A 1 97 ? 10.429 10.586 3.220 1.00 95.75 97 GLY A CA 1
ATOM 764 C C . GLY A 1 97 ? 10.410 11.859 4.060 1.00 95.75 97 GLY A C 1
ATOM 765 O O . GLY A 1 97 ? 10.489 11.775 5.286 1.00 95.75 97 GLY A O 1
ATOM 766 N N . GLU A 1 98 ? 10.233 13.017 3.425 1.00 96.31 98 GLU A N 1
ATOM 767 C CA . GLU A 1 98 ? 10.023 14.293 4.119 1.00 96.31 98 GLU A CA 1
ATOM 768 C C . GLU A 1 98 ? 8.757 14.263 4.983 1.00 96.31 98 GLU A C 1
ATOM 770 O O . GLU A 1 98 ? 8.778 14.718 6.126 1.00 96.31 98 GLU A O 1
ATOM 775 N N . THR A 1 99 ? 7.675 13.670 4.469 1.00 96.44 99 THR A N 1
ATOM 776 C CA . THR A 1 99 ? 6.377 13.620 5.155 1.00 96.44 99 THR A CA 1
ATOM 777 C C . THR A 1 99 ? 6.387 12.680 6.359 1.00 96.44 99 THR A C 1
ATOM 779 O O . THR A 1 99 ? 5.884 13.035 7.425 1.00 96.44 99 THR A O 1
ATOM 782 N N . ILE A 1 100 ? 6.939 11.468 6.220 1.00 96.81 100 ILE A N 1
ATOM 783 C CA . ILE A 1 100 ? 6.919 10.492 7.322 1.00 96.81 100 ILE A CA 1
ATOM 784 C C . ILE A 1 100 ? 8.025 10.738 8.356 1.00 96.81 100 ILE A C 1
ATOM 786 O O . ILE A 1 100 ? 7.886 10.336 9.515 1.00 96.81 100 ILE A O 1
ATOM 790 N N . GLY A 1 101 ? 9.085 11.442 7.957 1.00 97.38 101 GLY A N 1
ATOM 791 C CA . GLY A 1 101 ? 10.206 11.822 8.802 1.00 97.38 101 GLY A CA 1
ATOM 792 C C . GLY A 1 101 ? 11.347 10.792 8.835 1.00 97.38 101 GLY A C 1
ATOM 793 O O . GLY A 1 101 ? 11.171 9.611 8.520 1.00 97.38 101 GLY A O 1
ATOM 794 N N . PRO A 1 102 ? 12.551 11.221 9.255 1.00 96.69 102 PRO A N 1
ATOM 795 C CA . PRO A 1 102 ? 13.770 10.419 9.145 1.00 96.69 102 PRO A CA 1
ATOM 796 C C . PRO A 1 102 ? 13.761 9.164 10.025 1.00 96.69 102 PRO A C 1
ATOM 798 O O . PRO A 1 102 ? 14.264 8.126 9.607 1.00 96.69 102 PRO A O 1
ATOM 801 N N . GLN A 1 103 ? 13.174 9.219 11.226 1.00 97.75 103 GLN A N 1
ATOM 802 C CA . GLN A 1 103 ? 13.094 8.041 12.098 1.00 97.75 103 GLN A CA 1
ATOM 803 C C . GLN A 1 103 ? 12.177 6.965 11.510 1.00 97.75 103 GLN A C 1
ATOM 805 O O . GLN A 1 103 ? 12.516 5.781 11.550 1.00 97.75 103 GLN A O 1
ATOM 810 N N . ALA A 1 104 ? 11.053 7.373 10.919 1.00 98.00 104 ALA A N 1
ATOM 811 C CA . ALA A 1 104 ? 10.158 6.464 10.222 1.00 98.00 104 ALA A CA 1
ATOM 812 C C . ALA A 1 104 ? 10.831 5.845 8.989 1.00 98.00 104 ALA A C 1
ATOM 814 O O . ALA A 1 104 ? 10.728 4.637 8.795 1.00 98.00 104 ALA A O 1
ATOM 815 N N . ILE A 1 105 ? 11.602 6.622 8.215 1.00 98.00 105 ILE A N 1
ATOM 816 C CA . ILE A 1 105 ? 12.412 6.089 7.105 1.00 98.00 105 ILE A CA 1
ATOM 817 C C . ILE A 1 105 ? 13.439 5.061 7.591 1.00 98.00 105 ILE A C 1
ATOM 819 O O . ILE A 1 105 ? 13.596 4.017 6.959 1.00 98.00 105 ILE A O 1
ATOM 823 N N . THR A 1 106 ? 14.105 5.304 8.722 1.00 98.12 106 THR A N 1
ATOM 824 C CA . THR A 1 106 ? 15.035 4.330 9.313 1.00 98.12 106 THR A CA 1
ATOM 825 C C . THR A 1 106 ? 14.329 3.022 9.668 1.00 98.12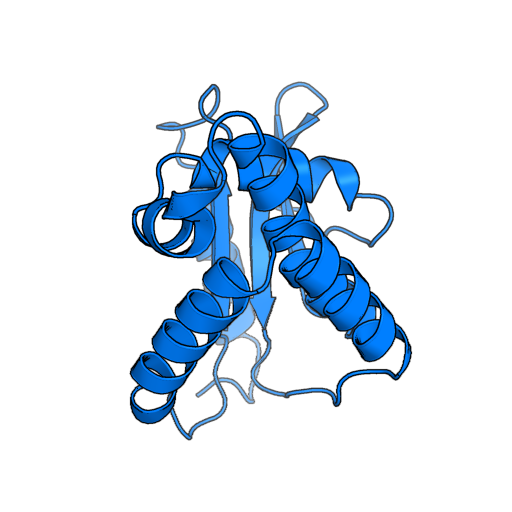 106 THR A C 1
ATOM 827 O O . THR A 1 106 ? 14.826 1.955 9.320 1.00 98.12 106 THR A O 1
ATOM 830 N N . ARG A 1 107 ? 13.156 3.079 10.313 1.00 98.38 107 ARG A N 1
ATOM 831 C CA . ARG A 1 107 ? 12.375 1.874 10.652 1.00 98.38 107 ARG A CA 1
ATOM 832 C C . ARG A 1 107 ? 11.831 1.165 9.416 1.00 98.38 107 ARG A C 1
ATOM 834 O O . ARG A 1 107 ? 11.837 -0.059 9.370 1.00 98.38 107 ARG A O 1
ATOM 841 N N . PHE A 1 108 ? 11.390 1.928 8.418 1.00 97.19 108 PHE A N 1
ATOM 842 C CA . PHE A 1 108 ? 10.937 1.404 7.134 1.00 97.19 108 PHE A CA 1
ATOM 843 C C . PHE A 1 108 ? 12.047 0.615 6.430 1.00 97.19 108 PHE A C 1
ATOM 845 O O . PHE A 1 108 ? 11.814 -0.520 6.026 1.00 97.19 108 PHE A O 1
ATOM 852 N N . ARG A 1 109 ? 13.261 1.175 6.351 1.00 97.00 109 ARG A N 1
ATOM 853 C CA . ARG A 1 109 ? 14.430 0.487 5.783 1.00 97.00 109 ARG A CA 1
ATOM 854 C C . ARG A 1 109 ? 14.822 -0.740 6.592 1.00 97.00 109 ARG A C 1
ATOM 856 O O . ARG A 1 109 ? 14.955 -1.802 6.016 1.00 97.00 109 ARG A 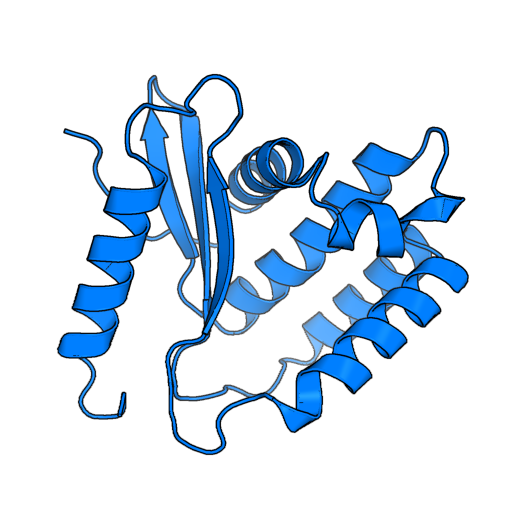O 1
ATOM 863 N N . ALA A 1 110 ? 14.892 -0.626 7.917 1.00 97.75 110 ALA A N 1
ATOM 864 C CA . ALA A 1 110 ? 15.211 -1.768 8.773 1.00 97.75 110 ALA A CA 1
ATOM 865 C C . ALA A 1 110 ? 14.214 -2.930 8.603 1.00 97.75 110 ALA A C 1
ATOM 867 O O . ALA A 1 110 ? 14.612 -4.090 8.637 1.00 97.75 110 ALA A O 1
ATOM 868 N N . PHE A 1 111 ? 12.924 -2.629 8.413 1.00 96.69 111 PHE A N 1
ATOM 869 C CA . PHE A 1 111 ? 11.920 -3.642 8.092 1.00 96.69 111 PHE A CA 1
ATOM 870 C C . PHE A 1 111 ? 12.143 -4.245 6.698 1.00 96.69 111 PHE A C 1
ATOM 872 O O . PHE A 1 111 ? 12.114 -5.463 6.565 1.00 96.69 111 PHE A O 1
ATOM 879 N N . ALA A 1 112 ? 12.395 -3.414 5.681 1.00 94.50 112 ALA A N 1
ATOM 880 C CA . ALA A 1 112 ? 12.673 -3.881 4.324 1.00 94.50 112 ALA A CA 1
ATOM 881 C C . ALA A 1 112 ? 13.917 -4.788 4.269 1.00 94.50 112 ALA A C 1
ATOM 883 O O . ALA A 1 112 ? 13.819 -5.904 3.771 1.00 94.50 112 ALA A O 1
ATOM 884 N N . ASP A 1 113 ? 15.032 -4.369 4.873 1.00 97.12 113 ASP A N 1
ATOM 885 C CA . ASP A 1 113 ? 16.289 -5.130 4.934 1.00 97.12 113 ASP A CA 1
ATOM 886 C C . ASP A 1 113 ? 16.112 -6.476 5.666 1.00 97.12 113 ASP A C 1
ATOM 888 O O . ASP A 1 113 ? 16.773 -7.462 5.353 1.00 97.12 113 ASP A O 1
ATOM 892 N N . ALA A 1 114 ? 15.209 -6.545 6.652 1.00 96.50 114 ALA A N 1
ATOM 893 C CA . ALA A 1 114 ? 14.894 -7.790 7.353 1.00 96.50 114 ALA A CA 1
ATOM 894 C C . ALA A 1 114 ? 14.020 -8.746 6.522 1.00 96.50 114 ALA A C 1
ATOM 896 O O . ALA A 1 114 ? 14.058 -9.957 6.748 1.00 96.50 114 ALA A O 1
ATOM 897 N N . CYS A 1 115 ? 13.219 -8.216 5.595 1.00 94.38 115 CYS A N 1
ATOM 898 C CA . CYS A 1 115 ? 12.368 -8.999 4.702 1.00 94.38 115 CYS A CA 1
ATOM 899 C C . CYS A 1 115 ? 13.089 -9.440 3.425 1.00 94.38 115 CYS A C 1
ATOM 901 O O . CYS A 1 115 ? 12.764 -10.508 2.922 1.00 94.38 115 CYS A O 1
ATOM 903 N N . GLU A 1 116 ? 14.056 -8.662 2.933 1.00 93.88 116 GLU A N 1
ATOM 904 C CA . GLU A 1 116 ? 14.774 -8.915 1.674 1.00 93.88 116 GLU A CA 1
ATOM 905 C C . GLU A 1 116 ? 15.297 -10.362 1.541 1.00 93.88 116 GLU A C 1
ATOM 907 O O . GLU A 1 116 ? 15.023 -10.985 0.519 1.00 93.88 116 GLU A O 1
ATOM 912 N N . PRO A 1 117 ? 15.932 -10.988 2.558 1.00 95.38 117 PRO A N 1
ATOM 913 C CA . PRO A 1 117 ? 16.424 -12.365 2.436 1.00 95.38 117 PRO A CA 1
ATOM 914 C C . PRO A 1 117 ? 15.324 -13.438 2.372 1.00 95.38 117 PRO A C 1
ATOM 916 O O . PRO A 1 117 ? 15.634 -14.618 2.222 1.00 95.38 117 PRO A O 1
ATOM 919 N N . LEU A 1 118 ? 14.063 -13.058 2.595 1.00 94.12 118 LEU A N 1
ATOM 920 C CA . LEU A 1 118 ? 12.899 -13.945 2.582 1.00 94.12 118 LEU A CA 1
ATOM 921 C C . LEU A 1 118 ? 12.123 -13.856 1.263 1.00 94.12 118 LEU A C 1
ATOM 923 O O . LEU A 1 118 ? 11.160 -14.606 1.085 1.00 94.12 118 LEU A O 1
ATOM 927 N N . GLU A 1 119 ? 12.480 -12.922 0.378 1.00 90.06 119 GLU A N 1
ATOM 928 C CA . GLU A 1 119 ? 11.820 -12.782 -0.916 1.00 90.06 119 GLU A CA 1
ATOM 929 C C . GLU A 1 119 ? 12.170 -13.979 -1.819 1.00 90.06 119 GLU A C 1
ATOM 931 O O . GLU A 1 119 ? 13.335 -14.372 -1.890 1.00 90.06 119 GLU A O 1
ATOM 936 N N . PRO A 1 120 ? 11.183 -14.597 -2.495 1.00 90.88 120 PRO A N 1
ATOM 937 C CA . PRO A 1 120 ? 11.466 -15.652 -3.457 1.00 90.88 120 PRO A CA 1
ATOM 938 C C . PRO A 1 120 ? 12.309 -15.138 -4.629 1.00 90.88 120 PRO A C 1
ATOM 940 O O . PRO A 1 120 ? 11.999 -14.100 -5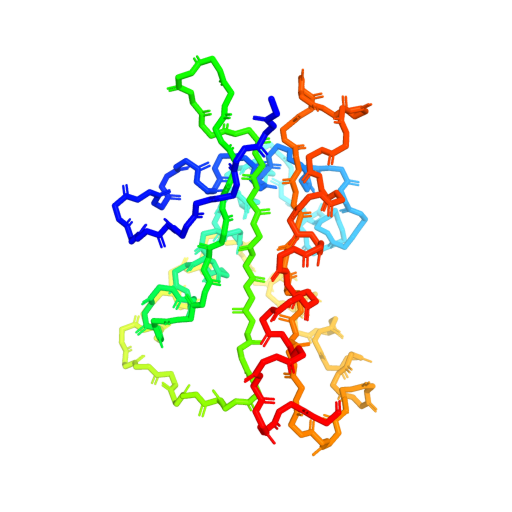.214 1.00 90.88 120 PRO A O 1
ATOM 943 N N . ASP A 1 121 ? 13.310 -15.922 -5.028 1.00 88.69 121 ASP A N 1
ATOM 944 C CA . ASP A 1 121 ? 14.161 -15.630 -6.190 1.00 88.69 121 ASP A CA 1
ATOM 945 C C . ASP A 1 121 ? 13.489 -15.977 -7.539 1.00 88.69 121 ASP A C 1
ATOM 947 O O . ASP A 1 121 ? 14.005 -15.644 -8.608 1.00 88.69 121 ASP A O 1
ATOM 951 N N . GLU A 1 122 ? 12.344 -16.665 -7.505 1.00 90.19 122 GLU A N 1
ATOM 952 C CA . GLU A 1 122 ? 11.573 -17.070 -8.686 1.00 90.19 122 GLU A CA 1
ATOM 953 C C . GLU A 1 122 ? 10.487 -16.033 -9.034 1.00 90.19 122 GLU A C 1
ATOM 955 O O . GLU A 1 122 ? 9.991 -15.343 -8.139 1.00 90.19 122 GLU A O 1
ATOM 960 N N . PRO A 1 123 ? 10.083 -15.887 -10.311 1.00 91.88 123 PRO A N 1
ATOM 961 C CA . PRO A 1 123 ? 9.045 -14.933 -10.698 1.00 91.88 123 PRO A CA 1
ATOM 962 C C . PRO A 1 123 ? 7.685 -15.250 -10.054 1.00 91.88 123 PRO A C 1
ATOM 964 O O . PRO A 1 123 ? 7.065 -16.271 -10.334 1.00 91.88 123 PRO A O 1
ATOM 967 N N . HIS A 1 124 ? 7.177 -14.334 -9.227 1.00 93.81 124 HIS A N 1
ATOM 968 C CA . HIS A 1 124 ? 5.936 -14.540 -8.479 1.00 93.81 124 HIS A CA 1
ATOM 969 C C . HIS A 1 124 ? 5.099 -13.264 -8.367 1.00 93.81 124 HIS A C 1
ATOM 971 O O . HIS A 1 124 ? 5.609 -12.140 -8.380 1.00 93.81 124 HIS A O 1
ATOM 977 N N . TYR A 1 125 ? 3.787 -13.430 -8.202 1.00 96.38 125 TYR A N 1
ATOM 978 C CA . TYR A 1 125 ? 2.929 -12.330 -7.776 1.00 96.38 125 TYR A CA 1
ATOM 979 C C . TYR A 1 125 ? 3.172 -12.008 -6.299 1.00 96.38 125 TYR A C 1
ATOM 981 O O . TYR A 1 125 ? 3.048 -12.872 -5.433 1.00 96.38 125 TYR A O 1
ATOM 989 N N . TYR A 1 126 ? 3.432 -10.738 -5.991 1.00 95.75 126 TYR A N 1
ATOM 990 C CA . TYR A 1 126 ? 3.560 -10.268 -4.612 1.00 95.75 126 TYR A CA 1
ATOM 991 C C . TYR A 1 126 ? 2.389 -9.360 -4.229 1.00 95.75 126 TYR A C 1
ATOM 993 O O . TYR A 1 126 ? 2.172 -8.290 -4.811 1.00 95.75 126 TYR A O 1
ATOM 1001 N N . LEU A 1 127 ? 1.629 -9.777 -3.215 1.00 97.00 127 LEU A N 1
ATOM 1002 C CA . LEU A 1 127 ? 0.532 -8.998 -2.650 1.00 97.00 127 LEU A CA 1
ATOM 1003 C C . LEU A 1 127 ? 1.071 -8.013 -1.609 1.00 97.00 127 LEU A C 1
ATOM 1005 O O . LEU A 1 127 ? 1.204 -8.342 -0.433 1.00 97.00 127 LEU A O 1
ATOM 1009 N N . GLY A 1 128 ? 1.364 -6.787 -2.044 1.00 94.44 128 GLY A N 1
ATOM 1010 C CA . GLY A 1 128 ? 1.979 -5.779 -1.181 1.00 94.44 128 GLY A CA 1
ATOM 1011 C C . GLY A 1 128 ? 1.035 -5.221 -0.117 1.00 94.44 128 GLY A C 1
ATOM 1012 O O . GLY A 1 128 ? 1.425 -5.056 1.035 1.00 94.44 128 GLY A O 1
ATOM 1013 N N . MET A 1 129 ? -0.211 -4.914 -0.485 1.00 98.25 129 MET A N 1
ATOM 1014 C CA . MET A 1 129 ? -1.239 -4.488 0.472 1.00 98.25 129 MET A CA 1
ATOM 1015 C C . MET A 1 129 ? -2.593 -5.048 0.056 1.00 98.25 129 MET A C 1
ATOM 1017 O O . MET A 1 129 ? -2.938 -4.985 -1.119 1.00 98.25 129 MET A O 1
ATOM 1021 N N . ILE A 1 130 ? -3.380 -5.527 1.016 1.00 98.56 130 ILE A N 1
ATOM 1022 C CA . ILE A 1 130 ? -4.795 -5.868 0.844 1.00 98.56 130 ILE A CA 1
ATOM 1023 C C . ILE A 1 130 ? -5.572 -5.360 2.052 1.00 98.56 130 ILE A C 1
ATOM 1025 O O . ILE A 1 130 ? -5.193 -5.612 3.193 1.00 98.56 130 ILE A O 1
ATOM 1029 N N . GLY A 1 131 ? -6.653 -4.624 1.812 1.00 98.19 131 GLY A N 1
ATOM 1030 C CA . GLY A 1 131 ? -7.410 -3.982 2.878 1.00 98.19 131 GLY A CA 1
ATOM 1031 C C . GLY A 1 131 ? -8.893 -3.875 2.566 1.00 98.19 131 GLY A C 1
ATOM 1032 O O . GLY A 1 131 ? -9.302 -3.758 1.412 1.00 98.19 131 GLY A O 1
ATOM 1033 N N . VAL A 1 132 ? -9.703 -3.906 3.622 1.00 98.50 132 VAL A N 1
ATOM 1034 C CA . VAL A 1 132 ? -11.146 -3.653 3.585 1.00 98.50 132 VAL A CA 1
ATOM 1035 C C . VAL A 1 132 ? -11.439 -2.570 4.613 1.00 98.50 132 VAL A C 1
ATOM 1037 O O . VAL A 1 132 ? -11.058 -2.724 5.778 1.00 98.50 132 VAL A O 1
ATOM 1040 N N . ALA A 1 133 ? -12.130 -1.509 4.196 1.00 97.50 133 ALA A N 1
ATOM 1041 C CA . ALA A 1 133 ? -12.566 -0.439 5.088 1.00 97.50 133 ALA A CA 1
ATOM 1042 C C . ALA A 1 133 ? -13.357 -1.032 6.265 1.00 97.50 133 ALA A C 1
ATOM 1044 O O . ALA A 1 133 ? -14.178 -1.935 6.067 1.00 97.50 133 ALA A O 1
ATOM 1045 N N . ARG A 1 134 ? -13.150 -0.532 7.486 1.00 95.94 134 ARG A N 1
ATOM 1046 C CA . ARG A 1 134 ? -13.656 -1.128 8.736 1.00 95.94 134 ARG A CA 1
ATOM 1047 C C . ARG A 1 134 ? -15.159 -1.401 8.707 1.00 95.94 134 ARG A C 1
ATOM 1049 O O . ARG A 1 134 ? -15.595 -2.493 9.056 1.00 95.94 134 ARG A O 1
ATOM 1056 N N . GLY A 1 135 ? -15.956 -0.465 8.183 1.00 94.38 135 GLY A N 1
ATOM 1057 C CA . GLY A 1 135 ? -17.416 -0.622 8.048 1.00 94.38 135 GLY A CA 1
ATOM 1058 C C . GLY A 1 135 ? -17.880 -1.699 7.046 1.00 94.38 135 GLY A C 1
ATOM 1059 O O . GLY A 1 135 ? -19.070 -2.017 6.967 1.00 94.38 135 GLY A O 1
ATOM 1060 N N . ALA A 1 136 ? -16.964 -2.262 6.258 1.00 96.00 136 ALA A N 1
ATOM 1061 C CA . ALA A 1 136 ? -17.220 -3.322 5.285 1.00 96.00 136 ALA A CA 1
ATOM 1062 C C . ALA A 1 136 ? -16.527 -4.654 5.635 1.00 96.00 136 ALA A C 1
ATOM 1064 O O . ALA A 1 136 ? -16.686 -5.634 4.904 1.00 96.00 136 ALA A O 1
ATOM 1065 N N . GLN A 1 137 ? -15.797 -4.733 6.751 1.00 96.31 137 GLN A N 1
ATOM 1066 C CA . GLN A 1 137 ? -15.132 -5.962 7.189 1.00 96.31 137 GLN A CA 1
ATOM 1067 C C . GLN A 1 137 ? -16.130 -7.072 7.564 1.00 96.31 137 GLN A C 1
ATOM 1069 O O . GLN A 1 137 ? -17.319 -6.834 7.773 1.00 96.31 137 GLN A O 1
ATOM 1074 N N . GLY A 1 138 ? -15.654 -8.323 7.586 1.00 95.94 138 GLY A N 1
ATOM 1075 C CA . GLY A 1 138 ? -16.475 -9.504 7.902 1.00 95.94 138 GLY A CA 1
ATOM 1076 C C . GLY A 1 138 ? -17.419 -9.969 6.782 1.00 95.94 138 GLY A C 1
ATOM 1077 O O . GLY A 1 138 ? -18.124 -10.957 6.951 1.00 95.94 138 GLY A O 1
ATOM 1078 N N . LYS A 1 139 ? -17.419 -9.299 5.621 1.00 95.50 139 LYS A N 1
ATOM 1079 C CA . LYS A 1 139 ? -18.312 -9.598 4.480 1.00 95.50 139 LYS A CA 1
ATOM 1080 C C . LYS A 1 139 ? -17.652 -10.396 3.346 1.00 95.50 139 LYS A C 1
ATOM 1082 O O . LYS A 1 139 ? -18.243 -10.564 2.285 1.00 95.50 139 LYS A O 1
ATOM 1087 N N . GLY A 1 140 ? -16.412 -10.851 3.538 1.00 96.44 140 GLY A N 1
ATOM 1088 C CA . GLY A 1 140 ? -15.675 -11.645 2.546 1.00 96.44 140 GLY A CA 1
ATOM 1089 C C . GLY A 1 140 ? -15.053 -10.857 1.383 1.00 96.44 140 GLY A C 1
ATOM 1090 O O . GLY A 1 140 ? -14.581 -11.475 0.437 1.00 96.44 140 GLY A O 1
ATOM 1091 N N . HIS A 1 141 ? -15.001 -9.518 1.430 1.00 97.81 141 HIS A N 1
ATOM 1092 C CA . HIS A 1 141 ? -14.408 -8.707 0.351 1.00 97.81 141 HIS A CA 1
ATOM 1093 C C . HIS A 1 141 ? -12.931 -9.037 0.077 1.00 97.81 141 HIS A C 1
ATOM 1095 O O . HIS A 1 141 ? -12.555 -9.195 -1.079 1.00 97.81 141 HIS A O 1
ATOM 1101 N N . ALA A 1 142 ? -12.113 -9.210 1.121 1.00 97.19 142 ALA A N 1
ATOM 1102 C CA . ALA A 1 142 ? -10.707 -9.590 0.955 1.00 97.19 142 ALA A CA 1
ATOM 1103 C C . ALA A 1 142 ? -10.550 -10.966 0.286 1.00 97.19 142 ALA A C 1
ATOM 1105 O O . ALA A 1 142 ? -9.698 -11.123 -0.577 1.00 97.19 142 ALA A O 1
ATOM 1106 N N . ARG A 1 143 ? -11.414 -11.937 0.620 1.00 97.62 143 ARG A N 1
ATOM 1107 C CA . ARG A 1 143 ? -11.423 -13.255 -0.034 1.00 97.62 143 ARG A CA 1
ATOM 1108 C C . ARG A 1 143 ? -11.651 -13.123 -1.538 1.00 97.62 143 ARG A C 1
ATOM 1110 O O . ARG A 1 143 ? -10.912 -13.706 -2.307 1.00 97.62 143 ARG A O 1
ATOM 1117 N N . VAL A 1 144 ? -12.622 -12.310 -1.944 1.00 97.75 144 VAL A N 1
ATOM 1118 C CA . VAL A 1 144 ? -12.932 -12.097 -3.366 1.00 97.75 144 VAL A CA 1
ATOM 1119 C C . VAL A 1 144 ? -11.766 -11.426 -4.115 1.00 97.75 144 VAL A C 1
ATOM 1121 O O . VAL A 1 144 ? -11.534 -11.740 -5.278 1.00 97.75 144 VAL A O 1
ATOM 1124 N N . LEU A 1 145 ? -11.006 -10.536 -3.464 1.00 98.38 145 LEU A N 1
ATOM 1125 C CA . LEU A 1 145 ? -9.773 -9.974 -4.038 1.00 98.38 145 LEU A CA 1
ATOM 1126 C C . LEU A 1 145 ? -8.655 -11.022 -4.159 1.00 98.38 145 LEU A C 1
ATOM 1128 O O . LEU A 1 145 ? -7.952 -11.033 -5.165 1.00 98.38 145 LEU A O 1
ATOM 1132 N N . LEU A 1 146 ? -8.498 -11.895 -3.158 1.00 98.31 146 LEU A N 1
ATOM 1133 C CA . LEU A 1 146 ? -7.523 -12.991 -3.190 1.00 98.31 146 LEU A CA 1
ATOM 1134 C C . LEU A 1 146 ? -7.853 -14.009 -4.280 1.00 98.31 146 LEU A C 1
ATOM 1136 O O . LEU A 1 146 ? -6.960 -14.396 -5.021 1.00 98.31 146 LEU A O 1
ATOM 1140 N N . ASP A 1 147 ? -9.125 -14.387 -4.420 1.00 98.00 147 ASP A N 1
ATOM 1141 C CA . ASP A 1 147 ? -9.579 -15.287 -5.482 1.00 98.00 147 ASP A CA 1
ATOM 1142 C C . ASP A 1 147 ? -9.225 -14.697 -6.863 1.00 98.00 147 ASP A C 1
ATOM 1144 O O . ASP A 1 147 ? -8.661 -15.389 -7.705 1.00 98.00 147 ASP A O 1
ATOM 1148 N N . ALA A 1 148 ? -9.438 -13.390 -7.068 1.00 97.62 148 ALA A N 1
ATOM 1149 C CA . ALA A 1 148 ? -9.043 -12.718 -8.307 1.00 97.62 148 ALA A CA 1
ATOM 1150 C C . ALA A 1 148 ? -7.519 -12.683 -8.529 1.00 97.62 148 ALA A C 1
ATOM 1152 O O . ALA A 1 148 ? -7.077 -12.814 -9.668 1.00 97.62 148 ALA A O 1
ATOM 1153 N N . LEU A 1 149 ? -6.717 -12.517 -7.471 1.00 97.50 149 LEU A N 1
ATOM 1154 C CA . LEU A 1 149 ? -5.256 -12.594 -7.565 1.00 97.50 149 LEU A CA 1
ATOM 1155 C C . LEU A 1 149 ? -4.787 -14.011 -7.919 1.00 97.50 149 LEU A C 1
ATOM 1157 O O . LEU A 1 149 ? -3.931 -14.152 -8.786 1.00 97.50 149 LEU A O 1
ATOM 1161 N N . HIS A 1 150 ? -5.354 -15.049 -7.298 1.00 96.94 150 HIS A N 1
ATOM 1162 C CA . HIS A 1 150 ? -5.041 -16.436 -7.650 1.00 96.94 150 HIS A CA 1
ATOM 1163 C C . HIS A 1 150 ? -5.378 -16.715 -9.114 1.00 96.94 150 HIS A C 1
ATOM 1165 O O . HIS A 1 150 ? -4.536 -17.223 -9.840 1.00 96.94 150 HIS A O 1
ATOM 1171 N N . GLU A 1 151 ? -6.546 -16.282 -9.594 1.00 96.50 151 GLU A N 1
ATOM 1172 C CA . GLU A 1 151 ? -6.889 -16.445 -11.008 1.00 96.50 151 GLU A CA 1
ATOM 1173 C C . GLU A 1 151 ? -5.953 -15.674 -11.958 1.00 96.50 151 GLU A C 1
ATOM 1175 O O . GLU A 1 151 ? -5.783 -16.082 -13.106 1.00 96.50 151 GLU A O 1
ATOM 1180 N N . MET A 1 152 ? -5.390 -14.536 -11.531 1.00 95.19 152 MET A N 1
ATOM 1181 C CA . MET A 1 152 ? -4.357 -13.833 -12.301 1.00 95.19 152 MET A CA 1
ATOM 1182 C C . MET A 1 152 ? -3.062 -14.643 -12.348 1.00 95.19 152 MET A C 1
ATOM 1184 O O . MET A 1 152 ? -2.495 -14.782 -13.425 1.00 95.19 152 MET A O 1
ATOM 1188 N N . SER A 1 153 ? -2.647 -15.193 -11.206 1.00 95.38 153 SER A N 1
ATOM 1189 C CA . SER A 1 153 ? -1.474 -16.060 -11.080 1.00 95.38 153 SER A CA 1
ATOM 1190 C C . SER A 1 153 ? -1.603 -17.311 -11.951 1.00 95.38 153 SER A C 1
ATOM 1192 O O . SER A 1 153 ? -0.726 -17.574 -12.760 1.00 95.38 153 SER A O 1
ATOM 1194 N N . ASP A 1 154 ? -2.733 -18.022 -11.870 1.00 95.31 154 ASP A N 1
ATOM 1195 C CA . ASP A 1 154 ? -2.992 -19.264 -12.614 1.00 95.31 154 ASP A CA 1
ATOM 1196 C C . ASP A 1 154 ? -2.976 -19.071 -14.140 1.00 95.31 154 ASP A C 1
ATOM 1198 O O . ASP A 1 154 ? -2.731 -20.011 -14.896 1.00 95.31 154 ASP A O 1
ATOM 1202 N N . ARG A 1 155 ? -3.308 -17.862 -14.614 1.00 94.44 155 ARG A N 1
ATOM 1203 C CA . ARG A 1 155 ? -3.377 -17.530 -16.046 1.00 94.44 155 ARG A CA 1
ATOM 1204 C C . ARG A 1 155 ? -2.069 -16.972 -16.605 1.00 94.44 155 ARG A C 1
ATOM 1206 O O . ARG A 1 155 ? -1.963 -16.838 -17.823 1.00 94.44 155 ARG A O 1
ATOM 1213 N N . ASP A 1 156 ? -1.127 -16.593 -15.751 1.00 92.25 156 ASP A N 1
ATOM 1214 C CA . ASP A 1 156 ? 0.149 -16.014 -16.153 1.00 92.25 156 ASP A CA 1
ATOM 1215 C C . ASP A 1 156 ? 1.196 -17.124 -16.264 1.00 92.25 156 ASP A C 1
ATOM 1217 O O . ASP A 1 156 ? 1.650 -17.657 -15.257 1.00 92.25 156 ASP A O 1
ATOM 1221 N N . GLU A 1 157 ? 1.584 -17.473 -17.492 1.00 88.25 157 GLU A N 1
ATOM 1222 C CA . GLU A 1 157 ? 2.550 -18.550 -17.773 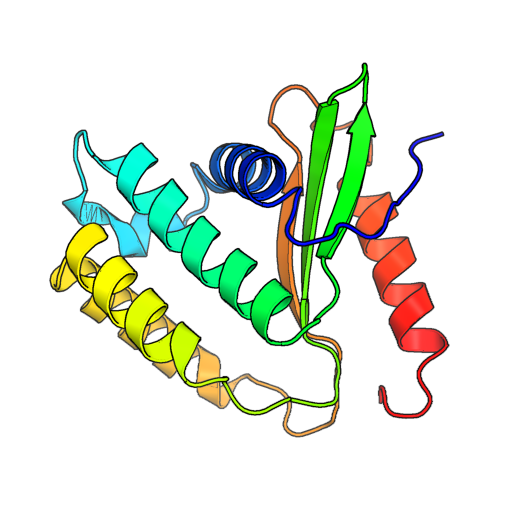1.00 88.25 157 GLU A CA 1
ATOM 1223 C C . GLU A 1 157 ? 3.937 -18.307 -17.155 1.00 88.25 157 GLU A C 1
ATOM 1225 O O . GLU A 1 157 ? 4.757 -19.221 -17.095 1.00 88.25 157 GLU A O 1
ATOM 1230 N N . GLU A 1 158 ? 4.214 -17.078 -16.720 1.00 83.06 158 GLU A N 1
ATOM 1231 C CA . GLU A 1 158 ? 5.466 -16.714 -16.063 1.00 83.06 158 GLU A CA 1
ATOM 1232 C C . GLU A 1 158 ? 5.373 -16.690 -14.541 1.00 83.06 158 GLU A C 1
ATOM 1234 O O . GLU A 1 158 ? 6.394 -16.487 -13.892 1.00 83.06 158 GLU A O 1
ATOM 1239 N N . SER A 1 159 ? 4.186 -16.884 -13.964 1.00 80.19 159 SER A N 1
ATOM 1240 C CA . SER A 1 159 ? 4.058 -17.114 -12.529 1.00 80.19 159 SER A CA 1
ATOM 1241 C C . SER A 1 159 ? 4.363 -18.581 -12.237 1.00 80.19 159 SER A C 1
ATOM 1243 O O . SER A 1 159 ? 3.679 -19.465 -12.751 1.00 80.19 159 SER A O 1
ATOM 1245 N N . THR A 1 160 ? 5.383 -18.838 -11.419 1.00 68.19 160 THR A N 1
ATOM 1246 C CA . THR A 1 160 ? 5.769 -20.193 -10.984 1.00 68.19 160 THR A CA 1
ATOM 1247 C C . THR A 1 160 ? 4.939 -20.699 -9.814 1.00 68.19 160 THR A C 1
ATOM 1249 O O . THR A 1 160 ? 4.607 -19.866 -8.937 1.00 68.19 160 THR A O 1
#

Foldseek 3Di:
DWDKDWDAPVCLVQQLVQQLLFCVPPVLLCQLLVVCVVCSSVLSSLVSSLLSVQCNQQVHTKMFTDDPHGTFKIWRKDFLDDDDRDPVSVVSVVVSCVRSDDSSVVSVVVVVVVCVVVDDPARAMDTPGIGGRPVCPPVCPSVNVVVVVVVVLVPDPRHD

Radius of gyration: 15.71 Å; chains: 1; bounding box: 39×34×35 Å

Secondary structure (DSSP, 8-state):
-PPEEE--GGGHHHHHHHHHHHHTT-HHHHHHTTT-GGGHHHHHHHHHHHHHHHHHHTT--EEEEEETTEEEEEEEEE-SSPPPPPTHHHHHHHHHHHHH-HHHHHHHHHHHHHHGGGS-SS---EEEEEEE-GGGTTSSHHHHHHHHHHHHHHH-TT--